Protein AF-A0AAJ2BB54-F1 (afdb_monomer_lite)

Structure (mmCIF, N/CA/C/O backbone):
data_AF-A0AAJ2BB54-F1
#
_entry.id   AF-A0AAJ2BB54-F1
#
loop_
_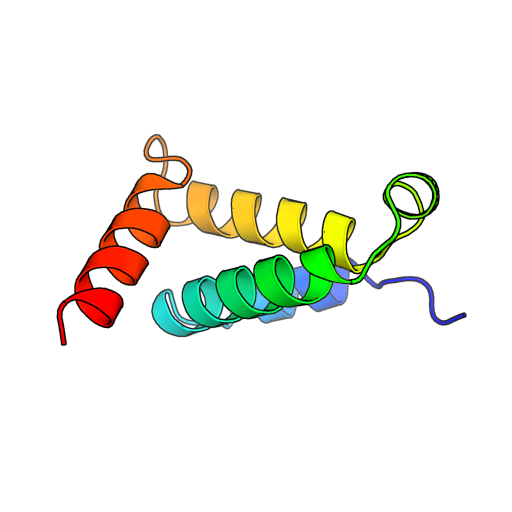atom_site.group_PDB
_atom_site.id
_atom_site.type_symbol
_atom_site.label_atom_id
_atom_site.label_alt_id
_atom_site.label_comp_id
_atom_site.label_asym_id
_atom_site.label_entity_id
_atom_site.label_seq_id
_atom_site.pdbx_PDB_ins_code
_atom_site.Cartn_x
_atom_site.Cartn_y
_atom_site.Cartn_z
_atom_site.occupancy
_atom_site.B_iso_or_equiv
_atom_site.auth_seq_id
_atom_site.auth_comp_id
_atom_site.auth_asym_id
_atom_site.auth_atom_id
_atom_site.pdbx_PDB_model_num
ATOM 1 N N . MET A 1 1 ? 14.995 -13.259 -14.860 1.00 48.09 1 MET A N 1
ATOM 2 C CA . MET A 1 1 ? 14.087 -12.332 -14.168 1.00 48.09 1 MET A CA 1
ATOM 3 C C . MET A 1 1 ? 12.995 -13.216 -13.599 1.00 48.09 1 MET A C 1
ATOM 5 O O . MET A 1 1 ? 12.437 -13.981 -14.373 1.00 48.09 1 MET A O 1
ATOM 9 N N . GLN A 1 2 ? 12.848 -13.305 -12.275 1.00 56.72 2 GLN A N 1
ATOM 10 C CA . GLN A 1 2 ? 11.630 -13.916 -11.735 1.00 56.72 2 GLN A CA 1
ATOM 11 C C . GLN A 1 2 ? 10.528 -12.907 -12.031 1.00 56.72 2 GLN A C 1
ATOM 13 O O . GLN A 1 2 ? 10.659 -11.772 -11.590 1.00 56.72 2 GLN A O 1
ATOM 18 N N . ASP A 1 3 ? 9.531 -13.290 -12.824 1.00 72.88 3 ASP A N 1
ATOM 19 C CA . ASP A 1 3 ? 8.321 -12.484 -12.950 1.00 72.88 3 ASP A CA 1
ATOM 20 C C . ASP A 1 3 ? 7.711 -12.325 -11.555 1.00 72.88 3 ASP A C 1
ATOM 22 O O . ASP A 1 3 ? 7.645 -13.293 -10.788 1.00 72.88 3 ASP A O 1
ATOM 26 N N . PHE A 1 4 ? 7.315 -11.103 -11.206 1.00 85.94 4 PHE A N 1
ATOM 27 C CA . PHE A 1 4 ? 6.615 -10.831 -9.962 1.00 85.94 4 PHE A CA 1
ATOM 28 C C . PHE A 1 4 ? 5.332 -11.668 -9.881 1.00 85.94 4 PHE A C 1
ATOM 30 O O . PHE A 1 4 ? 4.410 -11.511 -10.683 1.00 85.94 4 PHE A O 1
ATOM 37 N N . ASP A 1 5 ? 5.273 -12.564 -8.894 1.00 93.69 5 ASP A N 1
ATOM 38 C CA . ASP A 1 5 ? 4.086 -13.374 -8.636 1.00 93.69 5 ASP A CA 1
ATOM 39 C C . ASP A 1 5 ? 3.085 -12.576 -7.792 1.00 93.69 5 ASP A C 1
ATOM 41 O O . ASP A 1 5 ? 3.141 -12.536 -6.559 1.00 93.69 5 ASP A O 1
ATOM 45 N N . ALA A 1 6 ? 2.157 -11.916 -8.485 1.00 92.81 6 ALA A N 1
ATOM 46 C CA . ALA A 1 6 ? 1.108 -11.128 -7.853 1.00 92.81 6 ALA A CA 1
ATOM 47 C C . ALA A 1 6 ? 0.186 -11.978 -6.958 1.00 92.81 6 ALA A C 1
ATOM 49 O O . ALA A 1 6 ? -0.318 -11.475 -5.955 1.00 92.81 6 ALA A O 1
ATOM 50 N N . VAL A 1 7 ? -0.034 -13.257 -7.280 1.00 94.25 7 VAL A N 1
ATOM 51 C CA . VAL A 1 7 ? -0.924 -14.123 -6.490 1.00 94.25 7 VAL A CA 1
ATOM 52 C C . VAL A 1 7 ? -0.261 -14.470 -5.164 1.00 94.25 7 VAL A C 1
ATOM 54 O O . VAL A 1 7 ? -0.862 -14.262 -4.111 1.00 94.25 7 VAL A O 1
ATOM 57 N N . GLU A 1 8 ? 1.001 -14.904 -5.200 1.00 96.12 8 GLU A N 1
ATOM 58 C CA . GLU A 1 8 ? 1.770 -15.168 -3.980 1.00 96.12 8 GLU A CA 1
ATOM 59 C C . GLU A 1 8 ? 1.862 -13.908 -3.104 1.00 96.12 8 GLU A C 1
ATOM 61 O O . GLU A 1 8 ? 1.719 -13.965 -1.879 1.00 96.12 8 GLU A O 1
ATOM 66 N N . PHE A 1 9 ? 2.068 -12.742 -3.722 1.00 96.94 9 PHE A N 1
ATOM 67 C CA . PHE A 1 9 ? 2.133 -11.484 -2.991 1.00 96.94 9 PHE A CA 1
ATOM 68 C C . PHE A 1 9 ? 0.795 -11.118 -2.336 1.00 96.94 9 PHE A C 1
ATOM 70 O O . PHE A 1 9 ? 0.785 -10.715 -1.172 1.00 96.94 9 PHE A O 1
ATOM 77 N N . ALA A 1 10 ? -0.331 -11.308 -3.029 1.00 96.62 10 ALA A N 1
ATOM 78 C CA . ALA A 1 10 ? -1.662 -11.082 -2.469 1.00 96.62 10 ALA A CA 1
ATOM 79 C C . ALA A 1 10 ? -1.946 -11.996 -1.264 1.00 96.62 10 ALA A C 1
ATOM 81 O O . ALA A 1 10 ? -2.412 -11.511 -0.230 1.00 96.62 10 ALA A O 1
ATOM 82 N N . ASP A 1 11 ? -1.596 -13.283 -1.349 1.00 97.25 11 ASP A N 1
ATOM 83 C CA . ASP A 1 11 ? -1.750 -14.233 -0.238 1.00 97.25 11 ASP A CA 1
ATOM 84 C C . ASP A 1 11 ? -0.925 -13.807 0.985 1.00 97.25 11 ASP A C 1
ATOM 86 O O . ASP A 1 11 ? -1.399 -13.846 2.126 1.00 97.25 11 ASP A O 1
ATOM 90 N N . ARG A 1 12 ? 0.304 -13.328 0.756 1.00 97.81 12 ARG A N 1
ATOM 91 C CA . ARG A 1 12 ? 1.148 -12.773 1.821 1.00 97.81 12 ARG A CA 1
ATOM 92 C C . ARG A 1 12 ? 0.535 -11.522 2.437 1.00 97.81 12 ARG A C 1
ATOM 94 O O . ARG A 1 12 ? 0.512 -11.419 3.660 1.00 97.81 12 ARG A O 1
ATOM 101 N N . LEU A 1 13 ? 0.024 -10.596 1.624 1.00 98.06 13 LEU A N 1
ATOM 102 C CA . LEU A 1 13 ? -0.648 -9.395 2.119 1.00 98.06 13 LEU A CA 1
ATOM 103 C C . LEU A 1 13 ? -1.864 -9.744 2.974 1.00 98.06 13 LEU A C 1
ATOM 105 O O . LEU A 1 13 ? -2.052 -9.112 4.009 1.00 98.06 13 LEU A O 1
ATOM 109 N N . ALA A 1 14 ? -2.658 -10.745 2.591 1.00 96.31 14 ALA A N 1
ATOM 110 C CA . ALA A 1 14 ? -3.831 -11.175 3.351 1.00 96.31 14 ALA A CA 1
ATOM 111 C C . ALA A 1 14 ? -3.475 -11.755 4.734 1.00 96.31 14 ALA A C 1
ATOM 113 O O . ALA A 1 14 ? -4.260 -11.635 5.673 1.00 96.31 14 ALA A O 1
ATOM 114 N N . ALA A 1 15 ? -2.286 -12.346 4.880 1.00 97.94 15 ALA A N 1
ATOM 115 C CA . ALA A 1 15 ? -1.793 -12.884 6.148 1.00 97.94 15 ALA A CA 1
ATOM 116 C C . ALA A 1 15 ? -1.179 -11.823 7.085 1.00 97.94 15 ALA A C 1
ATOM 118 O O . ALA A 1 15 ? -0.949 -12.110 8.260 1.00 97.94 15 ALA A O 1
ATOM 119 N N . MET A 1 16 ? -0.893 -10.618 6.582 1.00 98.56 16 MET A N 1
ATOM 120 C CA . MET A 1 16 ? -0.250 -9.545 7.343 1.00 98.56 16 MET A CA 1
ATOM 121 C C . MET A 1 16 ? -1.251 -8.736 8.174 1.00 98.56 16 MET A C 1
ATOM 123 O O . MET A 1 16 ? -2.378 -8.456 7.754 1.00 98.56 16 MET A O 1
ATOM 127 N N . THR A 1 17 ? -0.791 -8.282 9.335 1.00 98.56 17 THR A N 1
ATOM 128 C CA . THR A 1 17 ? -1.484 -7.284 10.156 1.00 98.56 17 THR A CA 1
ATOM 129 C C . THR A 1 17 ? -1.428 -5.893 9.521 1.00 98.56 17 THR A C 1
ATOM 131 O O . THR A 1 17 ? -0.565 -5.603 8.690 1.00 98.56 17 THR A O 1
ATOM 134 N N . ASP A 1 18 ? -2.307 -4.993 9.963 1.00 98.38 18 ASP A N 1
ATOM 135 C CA . ASP A 1 18 ? -2.336 -3.602 9.493 1.00 98.38 18 ASP A CA 1
ATOM 136 C C . ASP A 1 18 ? -0.980 -2.902 9.688 1.00 98.38 18 ASP A C 1
ATOM 138 O O . ASP A 1 18 ? -0.488 -2.223 8.790 1.00 98.38 18 ASP A O 1
ATOM 142 N N . GLU A 1 19 ? -0.324 -3.114 10.836 1.00 98.00 19 GLU A N 1
ATOM 143 C CA . GLU A 1 19 ? 1.001 -2.546 11.115 1.00 98.00 19 GLU A CA 1
ATOM 144 C C . GLU A 1 19 ? 2.084 -3.060 10.164 1.00 98.00 19 GLU A C 1
ATOM 146 O O . GLU A 1 19 ? 2.965 -2.296 9.761 1.00 98.00 19 GLU A O 1
ATOM 151 N N . GLU A 1 20 ? 2.040 -4.344 9.818 1.00 98.56 20 GLU A N 1
ATOM 152 C CA . GLU A 1 20 ? 2.986 -4.949 8.885 1.00 98.56 20 GLU A CA 1
ATOM 153 C C . GLU A 1 20 ? 2.757 -4.432 7.467 1.00 98.56 20 GLU A C 1
ATOM 155 O O . GLU A 1 20 ? 3.729 -4.142 6.769 1.00 98.56 20 GLU A O 1
ATOM 160 N N . VAL A 1 21 ? 1.501 -4.258 7.050 1.00 98.62 21 VAL A N 1
ATOM 161 C CA . VAL A 1 21 ? 1.165 -3.697 5.735 1.00 98.62 21 VAL A CA 1
ATOM 162 C C . VAL A 1 21 ? 1.576 -2.235 5.632 1.00 98.62 21 VAL A C 1
ATOM 164 O O . VAL A 1 21 ? 2.212 -1.857 4.652 1.00 98.62 21 VAL A O 1
ATOM 167 N N . PHE A 1 22 ? 1.336 -1.424 6.662 1.00 98.56 22 PHE A N 1
ATOM 168 C CA . PHE A 1 22 ? 1.843 -0.050 6.703 1.00 98.56 22 PHE A CA 1
ATOM 169 C C . PHE A 1 22 ? 3.376 -0.003 6.717 1.00 98.56 22 PHE A C 1
ATOM 171 O O . PHE A 1 22 ? 3.990 0.817 6.035 1.00 98.56 22 PHE A O 1
ATOM 178 N N . GLY A 1 23 ? 4.017 -0.914 7.453 1.00 98.25 23 GLY A N 1
ATOM 179 C CA . GLY A 1 23 ? 5.469 -1.064 7.445 1.00 98.25 23 GLY A CA 1
ATOM 180 C C . GLY A 1 23 ? 6.025 -1.435 6.071 1.00 98.25 23 GLY A C 1
ATOM 181 O O . GLY A 1 23 ? 7.078 -0.929 5.685 1.00 98.25 23 GLY A O 1
ATOM 182 N N . LEU A 1 24 ? 5.329 -2.298 5.333 1.00 98.56 24 LEU A N 1
ATOM 183 C CA . LEU A 1 24 ? 5.689 -2.683 3.974 1.00 98.56 24 LEU A CA 1
ATOM 184 C C . LEU A 1 24 ? 5.490 -1.527 2.990 1.00 98.56 24 LEU A C 1
ATOM 186 O O . LEU A 1 24 ? 6.418 -1.249 2.238 1.00 98.56 24 LEU A O 1
ATOM 190 N N . MET A 1 25 ? 4.357 -0.816 3.051 1.00 98.44 25 MET A N 1
ATOM 191 C CA . MET A 1 25 ? 4.108 0.380 2.233 1.00 98.44 25 MET A CA 1
ATOM 192 C C . MET A 1 25 ? 5.257 1.379 2.368 1.00 98.44 25 MET A C 1
ATOM 194 O O . MET A 1 25 ? 5.839 1.793 1.372 1.00 98.44 25 MET A O 1
ATOM 198 N N . LYS A 1 26 ? 5.668 1.678 3.606 1.00 98.25 26 LYS A N 1
ATOM 199 C CA . LYS A 1 26 ? 6.774 2.605 3.867 1.00 98.25 26 LYS A CA 1
ATOM 200 C C . LYS A 1 26 ? 8.091 2.155 3.230 1.00 98.25 26 LYS A C 1
ATOM 202 O O . LYS A 1 26 ? 8.781 2.960 2.619 1.00 98.25 26 LYS A O 1
ATOM 207 N N . LYS A 1 27 ? 8.441 0.871 3.355 1.00 98.06 27 LYS A N 1
ATOM 208 C CA . LYS A 1 27 ? 9.665 0.323 2.743 1.00 98.06 27 LYS A CA 1
ATOM 209 C C . LYS A 1 27 ? 9.627 0.390 1.218 1.00 98.06 27 LYS A C 1
ATOM 211 O O . LYS A 1 27 ? 10.661 0.608 0.598 1.00 98.06 27 LYS A O 1
ATOM 216 N N . LEU A 1 28 ? 8.457 0.165 0.623 1.00 98.00 28 LEU A N 1
ATOM 217 C CA . LEU A 1 28 ? 8.275 0.243 -0.822 1.00 98.00 28 LEU A CA 1
ATOM 218 C C . LEU A 1 28 ? 8.357 1.689 -1.318 1.00 98.00 28 LEU A C 1
ATOM 220 O O . LEU A 1 28 ? 9.023 1.934 -2.318 1.00 98.00 28 LEU A O 1
ATOM 224 N N . GLU A 1 29 ? 7.764 2.643 -0.595 1.00 97.62 29 GLU A N 1
ATOM 225 C CA . GLU A 1 29 ? 7.924 4.076 -0.870 1.00 97.62 29 GLU A CA 1
ATOM 226 C C . GLU A 1 29 ? 9.409 4.472 -0.837 1.00 97.62 29 GLU A C 1
ATOM 228 O O . GLU A 1 29 ? 9.900 5.033 -1.812 1.00 97.62 29 GLU A O 1
ATOM 233 N N . GLU A 1 30 ? 10.153 4.088 0.206 1.00 97.12 30 GLU A N 1
ATOM 234 C CA . GLU A 1 30 ? 11.603 4.332 0.310 1.00 97.12 30 GLU A CA 1
ATOM 235 C C . GLU A 1 30 ? 12.391 3.671 -0.840 1.00 97.12 30 GLU A C 1
ATOM 237 O O . GLU A 1 30 ? 13.284 4.283 -1.423 1.00 97.12 30 GLU A O 1
ATOM 242 N N . ALA A 1 31 ? 12.053 2.434 -1.218 1.00 96.75 31 ALA A N 1
ATOM 243 C CA . ALA A 1 31 ? 12.686 1.754 -2.350 1.00 96.75 31 ALA A CA 1
ATOM 244 C C . ALA A 1 31 ? 12.391 2.457 -3.687 1.00 96.75 31 ALA A C 1
ATOM 246 O O . ALA A 1 31 ? 13.274 2.557 -4.543 1.00 96.75 31 ALA A O 1
ATOM 247 N N . SER A 1 32 ? 11.176 2.987 -3.856 1.00 96.75 32 SER A N 1
ATOM 248 C CA . SER A 1 32 ? 10.749 3.691 -5.069 1.00 96.75 32 SER A CA 1
ATOM 249 C C . SER A 1 32 ? 11.551 4.965 -5.343 1.00 96.75 32 SER A C 1
ATOM 251 O O . SER A 1 32 ? 11.726 5.334 -6.504 1.00 96.75 32 SER A O 1
ATOM 253 N N . GLU A 1 33 ? 12.111 5.600 -4.307 1.00 96.44 33 GLU A N 1
ATOM 254 C CA . GLU A 1 33 ? 12.958 6.794 -4.446 1.00 96.44 33 GLU A CA 1
ATOM 255 C C . GLU A 1 33 ? 14.256 6.511 -5.217 1.00 96.44 33 GLU A C 1
ATOM 257 O O . GLU A 1 33 ? 14.850 7.422 -5.793 1.00 96.44 33 GLU A O 1
ATOM 262 N N . THR A 1 34 ? 14.690 5.248 -5.252 1.00 94.44 34 THR A N 1
ATOM 263 C CA 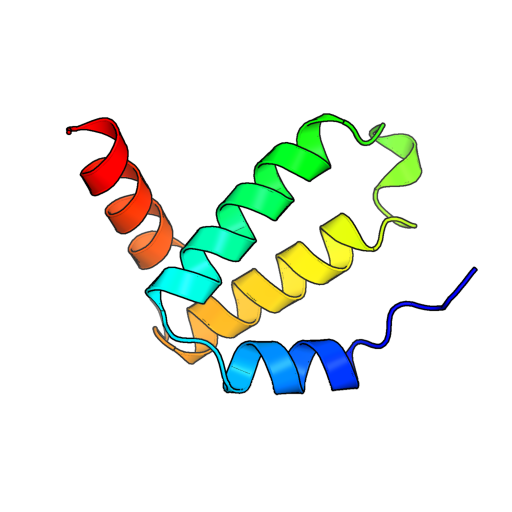. THR A 1 34 ? 15.913 4.818 -5.945 1.00 94.44 34 THR A CA 1
ATOM 264 C C . THR A 1 34 ? 15.684 4.427 -7.405 1.00 94.44 34 THR A C 1
ATOM 266 O O . THR A 1 34 ? 16.650 4.227 -8.140 1.00 94.44 34 THR A O 1
ATOM 269 N N . ILE A 1 35 ? 14.422 4.326 -7.835 1.00 94.19 35 ILE A N 1
ATOM 270 C CA . ILE A 1 35 ? 14.045 3.885 -9.179 1.00 94.19 35 ILE A CA 1
ATOM 271 C C . ILE A 1 35 ? 13.940 5.094 -10.108 1.00 94.19 35 ILE A C 1
ATOM 273 O O . ILE A 1 35 ? 13.227 6.066 -9.830 1.00 94.19 35 ILE A O 1
ATOM 277 N N . HIS A 1 36 ? 14.636 5.023 -11.243 1.00 95.12 36 HIS A N 1
ATOM 278 C CA . HIS A 1 36 ? 14.572 6.070 -12.252 1.00 95.12 36 HIS A CA 1
ATOM 279 C C . HIS A 1 36 ? 13.154 6.182 -12.833 1.00 95.12 36 HIS A C 1
ATOM 281 O O . HIS A 1 36 ? 12.474 5.171 -13.004 1.00 95.12 36 HIS A O 1
ATOM 287 N N . PRO A 1 37 ? 12.680 7.399 -13.169 1.00 91.88 37 PRO A N 1
ATOM 288 C CA . PRO A 1 37 ? 11.333 7.591 -13.703 1.00 91.88 37 PRO A CA 1
ATOM 289 C C . PRO A 1 37 ? 11.009 6.756 -14.948 1.00 91.88 37 PRO A C 1
ATOM 291 O O . PRO A 1 37 ? 9.851 6.402 -15.134 1.00 91.88 37 PRO A O 1
ATOM 294 N N . GLU A 1 38 ? 12.010 6.457 -15.778 1.00 93.50 38 GLU A N 1
ATOM 295 C CA . GLU A 1 38 ? 11.864 5.652 -16.999 1.00 93.50 38 GLU A CA 1
ATOM 296 C C . GLU A 1 38 ? 11.672 4.152 -16.731 1.00 93.50 38 GLU A C 1
ATOM 298 O O . GLU A 1 38 ? 11.067 3.472 -17.550 1.00 93.50 38 GLU A O 1
ATOM 303 N N . ASP A 1 39 ? 12.096 3.667 -15.562 1.00 91.69 39 ASP A N 1
ATOM 304 C CA . ASP A 1 39 ? 12.038 2.249 -15.187 1.00 91.69 39 ASP A CA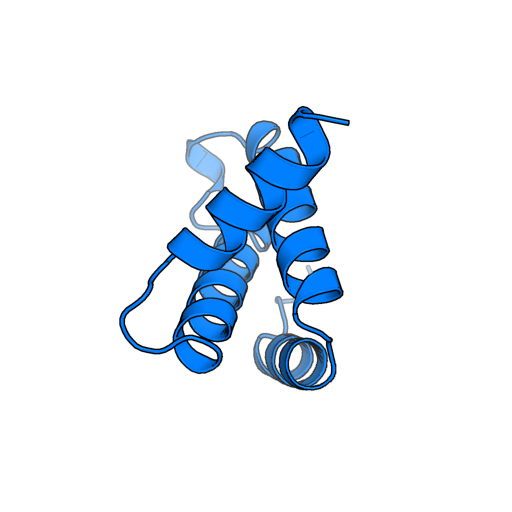 1
ATOM 305 C C . ASP A 1 39 ? 10.793 1.909 -14.348 1.00 91.69 39 ASP A C 1
ATOM 307 O O . ASP A 1 39 ? 10.637 0.783 -13.879 1.00 91.69 39 ASP A O 1
ATOM 311 N N . ARG A 1 40 ? 9.911 2.885 -14.089 1.00 90.12 40 ARG A N 1
ATOM 312 C C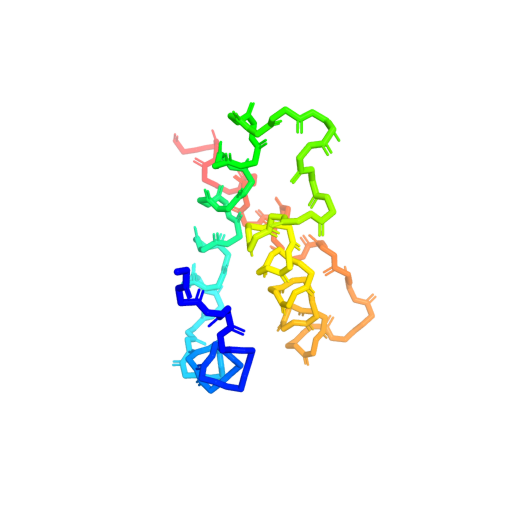A . ARG A 1 40 ? 8.776 2.708 -13.164 1.00 90.12 40 ARG A CA 1
ATOM 313 C C . ARG A 1 40 ? 7.756 1.691 -13.657 1.00 90.12 40 ARG A C 1
ATOM 315 O O . ARG A 1 40 ? 7.248 0.927 -12.843 1.00 90.12 40 ARG A O 1
ATOM 322 N N . ASP A 1 41 ? 7.473 1.691 -14.956 1.00 87.81 41 ASP A N 1
ATOM 323 C CA . ASP A 1 41 ? 6.449 0.825 -15.551 1.00 87.81 41 ASP A CA 1
ATOM 324 C C . ASP A 1 41 ? 6.867 -0.656 -15.533 1.00 87.81 41 ASP A C 1
ATOM 326 O O . ASP A 1 41 ? 6.016 -1.530 -15.387 1.00 87.81 41 ASP A O 1
ATOM 330 N N . ASP A 1 42 ? 8.174 -0.928 -15.588 1.00 88.69 42 ASP A N 1
ATOM 331 C CA . ASP A 1 42 ? 8.750 -2.277 -15.517 1.00 88.69 42 ASP A CA 1
ATOM 332 C C . ASP A 1 42 ? 9.169 -2.666 -14.083 1.00 88.69 42 ASP A C 1
ATOM 334 O O . ASP A 1 42 ? 9.816 -3.692 -13.859 1.00 88.69 42 ASP A O 1
ATOM 338 N N . SER A 1 43 ? 8.836 -1.836 -13.090 1.00 91.94 43 SER A N 1
ATOM 339 C CA . SER A 1 43 ? 9.273 -2.026 -11.712 1.00 91.94 43 SER A CA 1
ATOM 340 C C . SER A 1 43 ? 8.269 -2.813 -10.877 1.00 91.94 43 SER A C 1
ATOM 342 O O . SER A 1 43 ? 7.175 -2.338 -10.555 1.00 91.94 43 SER A O 1
ATOM 344 N N . ASP A 1 44 ? 8.725 -3.954 -10.361 1.00 94.69 44 ASP A N 1
ATOM 345 C CA . ASP A 1 44 ? 7.996 -4.732 -9.357 1.00 94.69 44 ASP A CA 1
ATOM 346 C C . ASP A 1 44 ? 7.654 -3.908 -8.105 1.00 94.69 44 ASP A C 1
ATOM 348 O O . ASP A 1 44 ? 6.646 -4.169 -7.455 1.00 94.69 44 ASP A O 1
ATOM 352 N N . VAL A 1 45 ? 8.453 -2.889 -7.759 1.00 96.38 45 VAL A N 1
ATOM 353 C CA . VAL A 1 45 ? 8.191 -2.031 -6.590 1.00 96.38 45 VAL A CA 1
ATOM 354 C C . VAL A 1 45 ? 6.908 -1.231 -6.791 1.00 96.38 45 VAL A C 1
ATOM 356 O O . VAL A 1 45 ? 6.084 -1.178 -5.882 1.00 96.38 45 VAL A O 1
ATOM 359 N N . PHE A 1 46 ? 6.694 -0.646 -7.972 1.00 96.06 46 PHE A N 1
ATOM 360 C CA . PHE A 1 46 ? 5.472 0.112 -8.253 1.00 96.06 46 PHE A CA 1
ATOM 361 C C . PHE A 1 46 ? 4.247 -0.803 -8.367 1.00 96.06 46 PHE A C 1
ATOM 363 O O . PHE A 1 46 ? 3.177 -0.448 -7.867 1.00 96.06 46 PHE A O 1
ATOM 370 N N . ALA A 1 47 ? 4.407 -2.010 -8.918 1.00 95.62 47 ALA A N 1
ATOM 371 C CA . ALA A 1 47 ? 3.356 -3.026 -8.890 1.00 95.62 47 ALA A CA 1
ATOM 372 C C . ALA A 1 47 ? 2.986 -3.425 -7.446 1.00 95.62 47 ALA A C 1
ATOM 374 O O . ALA A 1 47 ? 1.808 -3.464 -7.087 1.00 95.62 47 ALA A O 1
ATOM 375 N N . GLN A 1 48 ? 3.982 -3.650 -6.586 1.00 97.56 48 GLN A N 1
ATOM 376 C CA . GLN A 1 48 ? 3.780 -3.971 -5.172 1.00 97.56 48 GLN A CA 1
ATOM 377 C C . GLN A 1 48 ? 3.130 -2.820 -4.398 1.00 97.56 48 GLN A C 1
ATOM 379 O O . GLN A 1 48 ? 2.255 -3.083 -3.574 1.00 97.56 48 GLN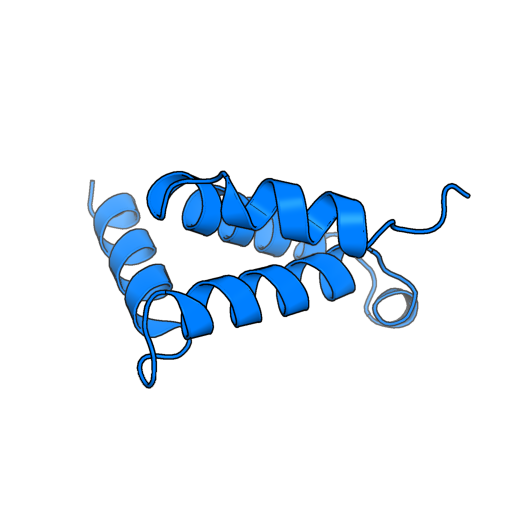 A O 1
ATOM 384 N N . ILE A 1 49 ? 3.501 -1.565 -4.676 1.00 98.25 49 ILE A N 1
ATOM 385 C CA . ILE A 1 49 ? 2.855 -0.377 -4.095 1.00 98.25 49 ILE A CA 1
ATOM 386 C C . ILE A 1 49 ? 1.359 -0.393 -4.408 1.00 98.25 49 ILE A C 1
ATOM 388 O O . ILE A 1 49 ? 0.557 -0.362 -3.480 1.00 98.25 49 ILE A O 1
ATOM 392 N N . ALA A 1 50 ? 0.972 -0.539 -5.677 1.00 97.25 50 ALA A N 1
ATOM 393 C CA . ALA A 1 50 ? -0.439 -0.553 -6.072 1.00 97.25 50 ALA A CA 1
ATOM 394 C C . ALA A 1 50 ? -1.237 -1.686 -5.391 1.00 97.25 50 ALA A C 1
ATOM 396 O O . ALA A 1 50 ? -2.392 -1.509 -4.990 1.00 97.25 50 ALA A O 1
ATOM 397 N N . MET A 1 51 ? -0.618 -2.858 -5.212 1.00 98.25 51 MET A N 1
ATOM 398 C CA . MET A 1 51 ? -1.239 -3.973 -4.491 1.00 98.25 51 MET A CA 1
ATOM 399 C C . MET A 1 51 ? -1.384 -3.695 -2.991 1.00 98.25 51 MET A C 1
ATOM 401 O O . MET A 1 51 ? -2.406 -4.041 -2.400 1.00 98.25 51 MET A O 1
ATOM 405 N N . VAL A 1 52 ? -0.398 -3.047 -2.369 1.00 98.56 52 VAL A N 1
ATOM 406 C CA . VAL A 1 52 ? -0.474 -2.635 -0.963 1.00 98.56 52 VAL A CA 1
ATOM 407 C C . VAL A 1 52 ? -1.525 -1.541 -0.763 1.00 98.56 52 VAL A C 1
ATOM 409 O O . VAL A 1 52 ? -2.294 -1.632 0.190 1.00 98.56 52 VAL A O 1
ATOM 412 N N . GLU A 1 53 ? -1.624 -0.562 -1.665 1.00 98.38 53 GLU A N 1
ATOM 413 C CA . GLU A 1 53 ? -2.683 0.459 -1.651 1.00 98.38 53 GLU A CA 1
ATOM 414 C C . GLU A 1 53 ? -4.074 -0.184 -1.712 1.00 98.38 53 GLU A C 1
ATOM 416 O O . GLU A 1 53 ? -4.940 0.133 -0.895 1.00 98.38 53 GLU A O 1
ATOM 421 N N . THR A 1 54 ? -4.262 -1.154 -2.612 1.00 97.81 54 THR A N 1
ATOM 422 C CA . THR A 1 54 ? -5.511 -1.927 -2.712 1.00 97.81 54 THR A CA 1
ATOM 423 C C . THR A 1 54 ? -5.799 -2.678 -1.411 1.00 97.81 54 THR A C 1
ATOM 425 O O . THR A 1 54 ? -6.897 -2.589 -0.871 1.00 97.81 54 THR A O 1
ATOM 428 N N . ALA A 1 55 ? -4.797 -3.349 -0.838 1.00 98.06 55 ALA A N 1
ATOM 429 C CA . ALA A 1 55 ? -4.958 -4.081 0.415 1.00 98.06 55 ALA A CA 1
ATOM 430 C C . ALA A 1 55 ? -5.202 -3.170 1.636 1.00 98.06 55 ALA A C 1
ATOM 432 O O . ALA A 1 55 ? -5.693 -3.643 2.664 1.00 98.06 55 ALA A O 1
ATOM 433 N N . ILE A 1 56 ? -4.833 -1.889 1.572 1.00 98.38 56 ILE A N 1
ATOM 434 C CA . ILE A 1 56 ? -5.180 -0.889 2.588 1.00 98.38 56 ILE A CA 1
ATOM 435 C C . ILE A 1 56 ? -6.636 -0.452 2.410 1.00 98.38 56 ILE A C 1
ATOM 437 O O . ILE A 1 56 ? -7.375 -0.436 3.393 1.00 98.38 56 ILE A O 1
ATOM 441 N N . GLU A 1 57 ? -7.071 -0.170 1.182 1.00 98.06 57 GLU A N 1
ATOM 442 C CA . GLU A 1 57 ? -8.467 0.180 0.886 1.00 98.06 57 GLU A CA 1
ATOM 443 C C . GLU A 1 57 ? -9.433 -0.963 1.243 1.00 98.06 57 GLU A C 1
ATOM 445 O O . GLU A 1 57 ? -10.466 -0.716 1.860 1.00 98.06 57 GLU A O 1
ATOM 450 N N . ASP A 1 58 ? -9.076 -2.220 0.969 1.00 97.50 58 ASP A N 1
ATOM 451 C CA . ASP A 1 58 ? -9.904 -3.386 1.315 1.00 97.50 58 ASP A CA 1
ATOM 452 C C . ASP A 1 58 ? -10.088 -3.551 2.834 1.00 97.50 58 ASP A C 1
ATOM 454 O O . ASP A 1 58 ? -11.158 -3.948 3.305 1.00 97.50 58 ASP A O 1
ATOM 458 N N . ARG A 1 59 ? -9.055 -3.230 3.625 1.00 97.75 59 ARG A N 1
ATOM 459 C CA . ARG A 1 59 ? -9.116 -3.260 5.097 1.00 97.75 59 ARG A CA 1
ATOM 460 C C . ARG A 1 59 ? -9.867 -2.067 5.678 1.00 97.75 59 ARG A C 1
ATOM 462 O O . ARG A 1 59 ? -10.518 -2.197 6.716 1.00 97.75 59 ARG A O 1
ATOM 469 N N . PHE A 1 60 ? -9.781 -0.914 5.020 1.00 97.75 60 PHE A N 1
ATOM 470 C CA . PHE A 1 60 ? -10.371 0.345 5.467 1.00 97.75 60 PHE A CA 1
ATOM 471 C C . PHE A 1 60 ? -11.209 1.004 4.357 1.00 97.75 60 PHE A C 1
ATOM 473 O O . PHE A 1 60 ? -10.849 2.086 3.884 1.00 97.75 60 PHE A O 1
ATOM 480 N N . PRO A 1 61 ? -12.357 0.411 3.972 1.00 98.19 61 PRO A N 1
ATOM 481 C CA . PRO A 1 61 ? -13.114 0.876 2.813 1.00 98.19 61 PRO A CA 1
ATOM 482 C C . PRO A 1 61 ? -13.530 2.346 2.914 1.00 98.19 61 PRO A C 1
ATOM 484 O O . PRO A 1 61 ? -14.080 2.788 3.929 1.00 98.19 61 PRO A O 1
ATOM 487 N N . GLY A 1 62 ? -13.296 3.099 1.841 1.00 98.00 62 GLY A N 1
ATOM 488 C CA . GLY A 1 62 ? -13.624 4.515 1.705 1.00 98.00 62 GLY A CA 1
ATOM 489 C C . GLY A 1 62 ? -12.644 5.469 2.388 1.00 98.00 62 GLY A C 1
ATOM 490 O O . GLY A 1 62 ? -12.908 6.673 2.414 1.00 98.00 62 GLY A O 1
ATOM 491 N N . GLN A 1 63 ? -11.542 4.970 2.956 1.00 97.75 63 GLN A N 1
ATOM 492 C CA . GLN A 1 63 ? -10.554 5.796 3.658 1.00 97.75 63 GLN A CA 1
ATOM 493 C C . GLN A 1 63 ? -9.278 6.039 2.847 1.00 97.75 63 GLN A C 1
ATOM 495 O O . GLN A 1 63 ? -8.484 6.906 3.231 1.00 97.75 63 GLN A O 1
ATOM 500 N N . LEU A 1 64 ? -9.088 5.351 1.715 1.00 94.69 64 LEU A N 1
ATOM 501 C CA . LEU A 1 64 ? -7.898 5.459 0.877 1.00 94.69 64 LEU A CA 1
ATOM 502 C C . LEU A 1 64 ? -6.634 5.286 1.742 1.00 94.69 64 LEU A C 1
ATOM 504 O O . LEU A 1 64 ? -6.566 4.450 2.640 1.00 94.69 64 LEU A O 1
ATOM 508 N N . MET A 1 65 ? -5.640 6.152 1.543 1.00 97.75 65 MET A N 1
ATOM 509 C CA . MET A 1 65 ? -4.388 6.139 2.301 1.00 97.75 65 MET A CA 1
ATOM 510 C C . MET A 1 65 ? -4.453 6.842 3.668 1.00 97.75 65 MET A C 1
ATOM 512 O O . MET A 1 65 ? -3.411 7.024 4.300 1.00 97.75 65 MET A O 1
ATOM 516 N N . ALA A 1 66 ? -5.625 7.283 4.144 1.00 98.19 66 ALA A N 1
ATOM 517 C CA . ALA A 1 66 ? -5.722 8.003 5.420 1.00 98.19 66 ALA A CA 1
ATOM 518 C C . ALA A 1 66 ? -5.197 7.191 6.629 1.00 98.19 66 ALA A C 1
ATOM 520 O O . ALA A 1 66 ? -4.378 7.738 7.373 1.00 98.19 66 ALA A O 1
ATOM 521 N N . PRO A 1 67 ? -5.530 5.892 6.799 1.00 98.19 67 PRO A N 1
ATOM 522 C CA . PRO A 1 67 ? -5.047 5.098 7.935 1.00 98.19 67 PRO A CA 1
ATOM 523 C C . PRO A 1 67 ? -3.518 4.966 7.974 1.00 98.19 67 PRO A C 1
ATOM 525 O O . PRO A 1 67 ? -2.906 5.047 9.044 1.00 98.19 67 PRO A O 1
ATOM 528 N N . TYR A 1 68 ? -2.894 4.820 6.801 1.00 98.31 68 TYR A N 1
ATOM 529 C CA . TYR A 1 68 ? -1.441 4.774 6.658 1.00 98.31 68 TYR A CA 1
ATOM 530 C C . TYR A 1 68 ? -0.787 6.110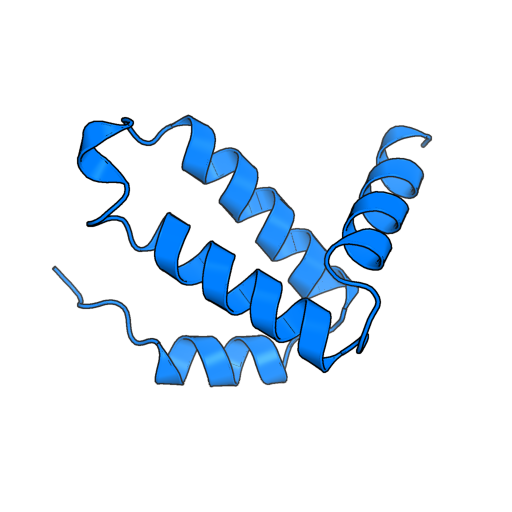 7.028 1.00 98.31 68 TYR A C 1
ATOM 532 O O . TYR A 1 68 ? 0.160 6.138 7.816 1.00 98.31 68 TYR A O 1
ATOM 540 N N . LYS A 1 69 ? -1.321 7.231 6.528 1.00 97.56 69 LYS A N 1
ATOM 541 C CA . LYS A 1 69 ? -0.802 8.575 6.833 1.00 97.56 69 LYS A CA 1
ATOM 542 C C . LYS A 1 69 ? -0.887 8.886 8.325 1.00 97.56 69 LYS A C 1
ATOM 544 O O . LYS A 1 69 ? 0.069 9.389 8.912 1.00 97.56 69 LYS A O 1
ATOM 549 N N . ASP A 1 70 ? -1.993 8.526 8.969 1.00 97.62 70 ASP A N 1
ATOM 550 C CA . ASP A 1 70 ? -2.149 8.683 10.416 1.00 97.62 70 ASP A CA 1
ATOM 551 C C . ASP A 1 70 ? -1.136 7.838 11.192 1.00 97.62 70 ASP A C 1
ATOM 553 O O . ASP A 1 70 ? -0.550 8.294 12.177 1.00 97.62 70 ASP A O 1
ATOM 557 N N . TRP A 1 71 ? -0.897 6.607 10.744 1.00 97.31 71 TRP A N 1
ATOM 558 C CA . TRP A 1 71 ? 0.133 5.742 11.307 1.00 97.31 71 TRP A CA 1
ATOM 559 C C . TRP A 1 71 ? 1.545 6.324 11.144 1.00 97.31 71 TRP A C 1
ATOM 561 O O . TRP A 1 71 ? 2.322 6.286 12.102 1.00 97.31 71 TRP A O 1
ATOM 571 N N . GLN A 1 72 ? 1.867 6.928 9.994 1.00 95.69 72 GLN A N 1
ATOM 572 C CA . GLN A 1 72 ? 3.153 7.599 9.774 1.00 95.69 72 GLN A CA 1
ATOM 573 C C . GLN A 1 72 ? 3.324 8.776 10.742 1.00 95.69 72 GLN A C 1
ATOM 575 O O . GLN A 1 72 ? 4.358 8.877 11.406 1.00 95.69 72 GLN A O 1
ATOM 580 N N . HIS A 1 73 ? 2.300 9.623 10.894 1.00 94.44 73 HIS A N 1
ATOM 581 C CA . HIS A 1 73 ? 2.338 10.770 11.805 1.00 94.44 73 HIS A CA 1
ATOM 582 C C . HIS A 1 73 ? 2.577 10.364 13.263 1.00 94.44 73 HIS A C 1
ATOM 584 O O . HIS A 1 73 ? 3.389 10.992 13.945 1.00 94.44 73 HIS A O 1
ATOM 590 N N . ARG A 1 74 ? 1.938 9.285 13.739 1.00 92.94 74 ARG A N 1
ATOM 591 C CA . ARG A 1 74 ? 2.163 8.765 15.102 1.00 92.94 74 ARG A CA 1
ATOM 592 C C . ARG A 1 74 ? 3.623 8.374 15.346 1.00 92.94 74 ARG A C 1
ATOM 594 O O . ARG A 1 74 ? 4.116 8.548 16.454 1.00 92.94 74 ARG A O 1
ATOM 601 N N . ARG A 1 75 ? 4.314 7.870 14.320 1.00 84.44 75 ARG A N 1
ATOM 602 C CA . ARG A 1 75 ? 5.707 7.404 14.416 1.00 84.44 75 ARG A CA 1
ATOM 603 C C . ARG A 1 75 ? 6.746 8.510 14.238 1.00 84.44 75 ARG A C 1
ATOM 605 O O . ARG A 1 75 ? 7.837 8.380 14.771 1.00 84.44 75 ARG A O 1
ATOM 612 N N . VAL A 1 76 ? 6.423 9.580 13.511 1.00 71.56 76 VAL A N 1
ATOM 613 C CA . VAL A 1 76 ? 7.298 10.763 13.369 1.00 71.56 76 VAL A CA 1
ATOM 614 C C . VAL A 1 76 ? 7.211 11.680 14.597 1.00 71.56 76 VAL A C 1
ATOM 616 O O . VAL A 1 76 ? 8.158 12.396 14.897 1.00 71.56 76 VAL A O 1
ATOM 619 N N . GLY A 1 77 ? 6.093 11.645 15.329 1.00 57.84 77 GLY A N 1
ATOM 620 C CA . GLY A 1 77 ? 5.903 12.397 16.574 1.00 57.84 77 GLY A CA 1
ATOM 621 C C . GLY A 1 77 ? 6.445 11.729 17.847 1.00 57.84 77 GLY A C 1
ATOM 622 O O . GLY A 1 77 ? 6.074 12.177 18.931 1.00 57.84 77 GLY A O 1
ATOM 623 N N . SER A 1 78 ? 7.243 10.657 17.730 1.00 47.91 78 SER A N 1
ATOM 624 C CA . SER A 1 78 ? 7.853 9.912 18.851 1.00 47.91 78 SER A CA 1
ATOM 625 C C . SER A 1 78 ? 9.329 10.251 19.034 1.00 47.91 78 SER A C 1
ATOM 627 O O . SER A 1 78 ? 10.040 10.295 18.007 1.00 47.91 78 SER A O 1
#

Secondary structure (DSSP, 8-state):
-PPP-HHHHHHHHHHS-HHHHHHHHHHHHHHHTTS-GGGSTT-HHHHHHHHHHHHHHHHSTT-TTHHHHHHHHHHHT-

Sequence (78 aa):
MQDFDAVEFADRLAAMTDEEVFGLMKKLEEASETIHPEDRDDSDVFAQIAMVETAIEDRFPGQLMAPYKDWQHRRVGS

Foldseek 3Di:
DPPDDPVVLLVVLVVDDPVVLLVLLVVLVVVVVVDDPVCLVVDPSNVSNVSSQVSNCVVPPPCRCVVSVVVVVVVVVD

Organism: NCBI:txid160699

pLDDT: mean 93.32, std 10.65, range [47.91, 98.62]

Radius of gyration: 13.15 Å; chains: 1; bounding box: 30×28×36 Å